Protein AF-A0A349LNT1-F1 (afdb_monomer_lite)

Structure (mmCIF, N/CA/C/O backbone):
data_AF-A0A349LNT1-F1
#
_entry.id   AF-A0A349LNT1-F1
#
loop_
_atom_site.group_PDB
_atom_site.id
_atom_site.type_symbol
_atom_site.label_atom_id
_atom_site.label_alt_id
_atom_site.label_comp_id
_atom_site.label_asym_id
_atom_site.label_entity_id
_atom_site.label_seq_id
_atom_site.pdbx_PDB_ins_code
_atom_site.Cartn_x
_atom_site.Cartn_y
_atom_site.Cartn_z
_atom_site.occupancy
_atom_site.B_iso_or_equiv
_atom_site.auth_seq_id
_atom_site.auth_comp_id
_atom_site.auth_asym_id
_atom_site.auth_atom_id
_atom_site.pdbx_PDB_model_num
ATOM 1 N N . ARG A 1 1 ? -11.822 18.011 8.344 1.00 81.31 1 ARG A N 1
ATOM 2 C CA . ARG A 1 1 ? -10.876 17.653 7.256 1.00 81.31 1 ARG A CA 1
ATOM 3 C C . ARG A 1 1 ? -10.110 16.408 7.707 1.00 81.31 1 ARG A C 1
ATOM 5 O O . ARG A 1 1 ? -8.961 16.523 8.109 1.00 81.31 1 ARG A O 1
ATOM 12 N N . HIS A 1 2 ? -10.773 15.249 7.694 1.00 93.69 2 HIS A N 1
ATOM 13 C CA . HIS A 1 2 ? -10.317 14.064 8.432 1.00 93.69 2 HIS A CA 1
ATOM 14 C C . HIS A 1 2 ? -9.035 13.418 7.893 1.00 93.69 2 HIS A C 1
ATOM 16 O O . HIS A 1 2 ? -8.327 12.797 8.665 1.00 93.69 2 HIS A O 1
ATOM 22 N N . THR A 1 3 ? -8.726 13.554 6.603 1.00 93.19 3 THR A N 1
ATOM 23 C CA . THR A 1 3 ? -7.533 12.946 5.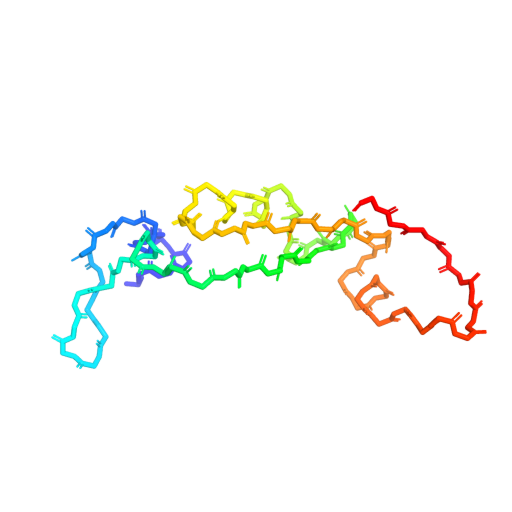994 1.00 93.19 3 THR A CA 1
ATOM 24 C C . THR A 1 3 ? -6.305 13.844 6.182 1.00 93.19 3 THR A C 1
ATOM 26 O O . THR A 1 3 ? -5.813 13.953 7.296 1.00 93.19 3 THR A O 1
ATOM 29 N N . TYR A 1 4 ? -5.863 14.571 5.151 1.00 92.94 4 TYR A N 1
ATOM 30 C CA . TYR A 1 4 ? -4.576 15.284 5.101 1.00 92.94 4 TYR A CA 1
ATOM 31 C C . TYR A 1 4 ? -4.216 16.150 6.318 1.00 92.94 4 TYR A C 1
ATOM 33 O O . TYR A 1 4 ? -3.040 16.284 6.627 1.00 92.94 4 TYR A O 1
ATOM 41 N N . LEU A 1 5 ? -5.196 16.778 6.978 1.00 95.44 5 LEU A N 1
ATOM 42 C CA . LEU A 1 5 ? -4.928 17.699 8.087 1.00 95.44 5 LEU A CA 1
ATOM 43 C C . LEU A 1 5 ? -4.992 17.029 9.465 1.00 95.44 5 LEU A C 1
ATOM 45 O O . LEU A 1 5 ? -4.266 17.424 10.367 1.00 95.44 5 LEU A O 1
ATOM 49 N N . GLN A 1 6 ? -5.916 16.086 9.657 1.00 97.38 6 GLN A N 1
ATOM 50 C CA . GLN A 1 6 ? -6.251 15.548 10.985 1.00 97.38 6 GLN A CA 1
ATOM 51 C C . GLN A 1 6 ? -5.786 14.104 11.182 1.00 97.38 6 GLN A C 1
ATOM 53 O O . GLN A 1 6 ? -5.744 13.636 12.325 1.00 97.38 6 GLN A O 1
ATOM 58 N N . ASP A 1 7 ? -5.476 13.424 10.076 1.00 95.94 7 ASP A N 1
ATOM 59 C CA . ASP A 1 7 ? -5.096 12.018 10.001 1.00 95.94 7 ASP A CA 1
ATOM 60 C C . ASP A 1 7 ? -6.004 11.114 10.851 1.00 95.94 7 ASP A C 1
ATOM 62 O O . ASP A 1 7 ? -5.588 10.245 11.602 1.00 95.94 7 ASP A O 1
ATOM 66 N N . ASP A 1 8 ? -7.308 11.376 10.810 1.00 97.56 8 ASP A N 1
ATOM 67 C CA . ASP A 1 8 ? -8.288 10.737 11.682 1.00 97.56 8 ASP A CA 1
ATOM 68 C C . ASP A 1 8 ? -8.597 9.290 11.269 1.00 97.56 8 ASP A C 1
ATOM 70 O O . ASP A 1 8 ? -9.191 8.560 12.059 1.00 97.56 8 ASP A O 1
ATOM 74 N N . LEU A 1 9 ? -8.197 8.853 10.067 1.00 96.06 9 LEU A N 1
ATOM 75 C CA . LEU A 1 9 ? -8.390 7.467 9.613 1.00 96.06 9 LEU A CA 1
ATOM 76 C C . LEU A 1 9 ? -7.557 6.459 10.416 1.00 96.06 9 LEU A C 1
ATOM 78 O O . LEU A 1 9 ? -7.970 5.307 10.536 1.00 96.06 9 LEU A O 1
ATOM 82 N N . VAL A 1 10 ? -6.432 6.885 11.001 1.00 96.38 10 VAL A N 1
ATOM 83 C CA . VAL A 1 10 ? -5.594 6.025 11.856 1.00 96.38 10 VAL A CA 1
ATOM 84 C C . VAL A 1 10 ? -6.196 5.823 13.250 1.00 96.38 10 VAL A C 1
ATOM 86 O O . VAL A 1 10 ? -5.717 4.989 14.010 1.00 96.38 10 VAL A O 1
ATOM 89 N N . LYS A 1 11 ? -7.245 6.583 13.605 1.00 97.00 11 LYS A N 1
ATOM 90 C CA . LYS A 1 11 ? -7.907 6.550 14.916 1.00 97.00 11 LYS A CA 1
ATOM 91 C C . LYS A 1 11 ? -9.210 5.745 14.810 1.00 97.00 11 LYS A C 1
ATOM 93 O O . LYS A 1 11 ? -10.195 6.267 14.270 1.00 97.00 11 LYS A O 1
ATOM 98 N N . PRO A 1 12 ? -9.274 4.513 15.351 1.00 97.06 12 PRO A N 1
ATOM 99 C CA . PRO A 1 12 ? -10.473 3.684 15.291 1.00 97.06 12 PRO A CA 1
ATOM 100 C C . PRO A 1 12 ? -11.734 4.419 15.762 1.00 97.06 12 PRO A C 1
ATOM 102 O O . PRO A 1 12 ? -11.797 4.985 16.852 1.00 97.06 12 PRO A O 1
ATOM 105 N N . GLY A 1 13 ? -12.757 4.426 14.912 1.00 97.06 13 GLY A N 1
ATOM 106 C CA . GLY A 1 13 ? -14.076 4.993 15.168 1.00 97.06 13 GLY A CA 1
ATOM 107 C C . GLY A 1 13 ? -14.183 6.519 15.122 1.00 97.06 13 GLY A C 1
ATOM 108 O O . GLY A 1 13 ? -15.274 7.038 15.379 1.00 97.06 13 GLY A O 1
ATOM 109 N N . LYS A 1 14 ? -13.105 7.242 14.786 1.00 97.38 14 LYS A N 1
ATOM 110 C CA . LYS A 1 14 ? -13.107 8.712 14.690 1.00 97.38 14 LYS A CA 1
ATOM 111 C C . LYS A 1 14 ? -13.844 9.228 13.455 1.00 97.38 14 LYS A C 1
ATOM 113 O O . LYS A 1 14 ? -14.501 10.265 13.528 1.00 97.38 14 LYS A O 1
ATOM 118 N N . VAL A 1 15 ? -13.741 8.510 12.338 1.00 97.75 15 VAL A N 1
ATOM 119 C CA . VAL A 1 15 ? -14.387 8.860 11.066 1.00 97.75 15 VAL A CA 1
ATOM 120 C C . VAL A 1 15 ? -15.645 8.013 10.881 1.00 97.75 15 VAL A C 1
ATOM 122 O O . VAL A 1 15 ? -15.633 6.810 11.143 1.00 97.75 15 VAL A O 1
ATOM 125 N N . LYS A 1 16 ? -16.732 8.640 10.417 1.00 97.44 16 LYS A N 1
ATOM 126 C CA . LYS A 1 16 ? -17.981 7.965 10.048 1.00 97.44 16 LYS A CA 1
ATOM 127 C C . LYS A 1 16 ? -18.194 8.073 8.538 1.00 97.44 16 LYS A C 1
ATOM 129 O O . LYS A 1 16 ? -18.229 9.185 8.016 1.00 97.44 16 LYS A O 1
ATOM 134 N N . ILE A 1 17 ? -18.341 6.946 7.846 1.00 96.19 17 ILE A N 1
ATOM 135 C CA . ILE A 1 17 ? -18.603 6.879 6.397 1.00 96.19 17 ILE A CA 1
ATOM 136 C C . ILE A 1 17 ? -19.773 5.920 6.183 1.00 96.19 17 ILE A C 1
ATOM 138 O O . ILE A 1 17 ? -19.822 4.867 6.809 1.00 96.19 17 ILE A O 1
ATOM 142 N N . CYS A 1 18 ? -20.741 6.292 5.341 1.00 96.81 18 CYS A N 1
ATOM 143 C CA . CYS A 1 18 ? -21.926 5.467 5.049 1.00 96.81 18 CYS A CA 1
ATOM 144 C C . CYS A 1 18 ? -22.713 5.011 6.295 1.00 96.81 18 CYS A C 1
ATOM 146 O O . CYS A 1 18 ? -23.284 3.930 6.305 1.00 96.81 18 CYS A O 1
ATOM 148 N N . GLY A 1 19 ? -22.744 5.821 7.358 1.00 96.94 19 GLY A N 1
ATOM 149 C CA . GLY A 1 19 ? -23.424 5.444 8.602 1.00 96.94 19 GLY A CA 1
ATOM 150 C C . GLY A 1 19 ? -22.554 4.666 9.596 1.00 96.94 19 GLY A C 1
ATOM 151 O O . GLY A 1 19 ? -22.917 4.596 10.767 1.00 96.94 19 GLY A O 1
ATOM 152 N N . GLU A 1 20 ? -21.371 4.208 9.187 1.00 97.69 20 GLU A N 1
ATOM 153 C CA . GLU A 1 20 ? -20.525 3.298 9.960 1.00 97.69 20 GLU A CA 1
ATOM 154 C C . GLU A 1 20 ? -19.254 3.961 10.487 1.00 97.69 20 GLU A C 1
ATOM 156 O O . GLU A 1 20 ? -18.636 4.799 9.826 1.00 97.69 20 GLU A O 1
ATOM 161 N N . LYS A 1 21 ? -18.853 3.576 11.703 1.00 97.88 21 LYS A N 1
ATOM 162 C CA . LYS A 1 21 ? -17.592 4.011 12.317 1.00 97.88 21 LYS A CA 1
ATOM 163 C C . LYS A 1 21 ? -16.428 3.222 11.718 1.00 97.88 21 LYS A C 1
ATOM 165 O O . LYS A 1 21 ? -16.384 1.999 11.841 1.00 97.88 21 LYS A O 1
ATOM 170 N N . ILE A 1 22 ? -15.478 3.930 11.117 1.00 97.75 22 ILE A N 1
ATOM 171 C CA . ILE A 1 22 ? -14.343 3.330 10.414 1.00 97.75 22 ILE A CA 1
ATOM 172 C C . ILE A 1 22 ? -13.258 2.900 11.390 1.00 97.75 22 ILE A C 1
ATOM 174 O O . ILE A 1 22 ? -12.854 3.663 12.262 1.00 97.75 22 ILE A O 1
ATOM 178 N N . ASP A 1 23 ? -12.777 1.677 11.211 1.00 97.38 23 ASP A N 1
ATOM 179 C CA . ASP A 1 23 ? -11.665 1.092 11.949 1.00 97.38 23 ASP A CA 1
ATOM 180 C C . ASP A 1 23 ? -10.903 0.156 11.003 1.00 97.38 23 ASP A C 1
ATOM 182 O O . ASP A 1 23 ? -11.409 -0.904 10.623 1.00 97.38 23 ASP A O 1
ATOM 186 N N . LEU A 1 24 ? -9.703 0.575 10.590 1.00 96.12 24 LEU A N 1
ATOM 187 C CA . LEU A 1 24 ? -8.853 -0.181 9.665 1.00 96.12 24 LEU A CA 1
ATOM 188 C C . LEU A 1 24 ? -8.399 -1.523 10.263 1.00 96.12 24 LEU A C 1
ATOM 190 O O . LEU A 1 24 ? -8.228 -2.496 9.528 1.00 96.12 24 LEU A O 1
ATOM 194 N N . GLY A 1 25 ? -8.324 -1.623 11.594 1.00 96.12 25 GLY A N 1
ATOM 195 C CA . GLY A 1 25 ? -7.975 -2.854 12.299 1.00 96.12 25 GLY A CA 1
ATOM 196 C C . GLY A 1 25 ? -9.045 -3.946 12.196 1.00 96.12 25 GLY A C 1
ATOM 197 O O . GLY A 1 25 ? -8.769 -5.110 12.489 1.00 96.12 25 GLY A O 1
ATOM 198 N N . LYS A 1 26 ? -10.266 -3.622 11.747 1.00 96.25 26 LYS A N 1
ATOM 199 C CA . LYS A 1 26 ? -11.324 -4.621 11.502 1.00 96.25 26 LYS A CA 1
ATOM 200 C C . LYS A 1 26 ? -11.175 -5.351 10.170 1.00 96.25 26 LYS A C 1
ATOM 202 O O . LYS A 1 26 ? -11.889 -6.329 9.937 1.00 96.25 26 LYS A O 1
ATOM 207 N N . ILE A 1 27 ? -10.270 -4.909 9.301 1.00 95.69 27 ILE A N 1
ATOM 208 C CA . ILE A 1 27 ? -9.997 -5.562 8.023 1.00 95.69 27 ILE A CA 1
ATOM 209 C C . ILE A 1 27 ? -9.235 -6.866 8.296 1.00 95.69 27 ILE A C 1
ATOM 211 O O . ILE A 1 27 ? -8.075 -6.851 8.697 1.00 95.69 27 ILE A O 1
ATOM 215 N N . LYS A 1 28 ? -9.908 -8.006 8.090 1.00 94.00 28 LYS A N 1
ATOM 216 C CA . LYS A 1 28 ? -9.350 -9.353 8.324 1.00 94.00 28 LYS A CA 1
ATOM 217 C C . LYS A 1 28 ? -8.766 -10.012 7.072 1.00 94.00 28 LYS A C 1
ATOM 219 O O . LYS A 1 28 ? -8.145 -11.068 7.176 1.00 94.00 28 LYS A O 1
ATOM 224 N N . CYS A 1 29 ? -9.001 -9.448 5.887 1.00 96.12 29 CYS A N 1
ATOM 225 C CA . CYS A 1 29 ? -8.477 -10.016 4.650 1.00 96.12 29 CYS A CA 1
ATOM 226 C C . CYS A 1 29 ? -6.952 -9.821 4.550 1.00 96.12 29 CYS A C 1
ATOM 228 O O . CYS A 1 29 ? -6.413 -8.875 5.125 1.00 96.12 29 CYS A O 1
ATOM 230 N N . PRO A 1 30 ? -6.237 -10.698 3.822 1.00 96.81 30 PRO A N 1
ATOM 231 C CA . PRO A 1 30 ? -4.844 -10.448 3.474 1.00 96.81 30 PRO A CA 1
ATOM 232 C C . PRO A 1 30 ? -4.705 -9.153 2.668 1.00 96.81 30 PRO A C 1
ATOM 234 O O . PRO A 1 30 ? -5.503 -8.904 1.763 1.00 96.81 30 PRO A O 1
ATOM 237 N N . ALA A 1 31 ? -3.672 -8.366 2.959 1.00 97.12 31 ALA A N 1
ATOM 238 C CA . ALA A 1 31 ? -3.386 -7.120 2.258 1.00 97.12 31 ALA A CA 1
ATOM 239 C C . ALA A 1 31 ? -2.011 -7.179 1.586 1.00 97.12 31 ALA A C 1
ATOM 241 O O . ALA A 1 31 ? -1.026 -7.629 2.175 1.00 97.12 31 ALA A O 1
ATOM 242 N N . TYR A 1 32 ? -1.945 -6.695 0.348 1.00 97.81 32 TYR A N 1
ATOM 243 C CA . TYR A 1 32 ? -0.698 -6.488 -0.377 1.00 97.81 32 TYR A CA 1
ATOM 244 C C . TYR A 1 32 ? -0.461 -4.987 -0.504 1.00 97.81 32 TYR A C 1
ATOM 246 O O . TYR A 1 32 ? -1.235 -4.286 -1.152 1.00 97.81 32 TYR A O 1
ATOM 254 N N . LEU A 1 33 ? 0.601 -4.501 0.122 1.00 97.94 33 LEU A N 1
ATOM 255 C CA . LEU A 1 33 ? 0.979 -3.099 0.133 1.00 97.94 33 LEU A CA 1
ATOM 256 C C . LEU A 1 33 ? 2.211 -2.914 -0.746 1.00 97.94 33 LEU A C 1
ATOM 258 O O . LEU A 1 33 ? 3.188 -3.655 -0.632 1.00 97.94 33 LEU A O 1
ATOM 262 N N . TYR A 1 34 ? 2.154 -1.921 -1.623 1.00 98.31 34 TYR A N 1
ATOM 263 C CA . TYR A 1 34 ? 3.230 -1.593 -2.544 1.00 98.31 34 TYR A CA 1
ATOM 264 C C . TYR A 1 34 ? 3.527 -0.099 -2.500 1.00 98.31 34 TYR A C 1
ATOM 266 O O . TYR A 1 34 ? 2.616 0.726 -2.449 1.00 98.31 34 TYR A O 1
ATOM 274 N N . THR A 1 35 ? 4.806 0.242 -2.593 1.00 98.06 35 THR A N 1
ATOM 275 C CA . THR A 1 35 ? 5.274 1.612 -2.807 1.00 98.06 35 THR A CA 1
ATOM 276 C C . THR A 1 35 ? 6.616 1.604 -3.542 1.00 98.06 35 THR A C 1
ATOM 278 O O . THR A 1 35 ? 7.265 0.562 -3.666 1.00 98.06 35 THR A O 1
ATOM 281 N N . SER A 1 36 ? 7.027 2.763 -4.060 1.00 98.25 36 SER A N 1
ATOM 282 C CA . SER A 1 36 ? 8.300 2.935 -4.761 1.00 98.25 36 SER A CA 1
ATOM 283 C C . SER A 1 36 ? 9.306 3.701 -3.894 1.00 98.25 36 SER A C 1
ATOM 285 O O . SER A 1 36 ? 8.999 4.746 -3.331 1.00 98.25 36 SER A O 1
ATOM 287 N N . GLN A 1 37 ? 10.543 3.213 -3.814 1.00 97.62 37 GLN A N 1
ATOM 288 C CA . GLN A 1 37 ? 11.594 3.707 -2.916 1.00 97.62 37 GLN A CA 1
ATOM 289 C C . GLN A 1 37 ? 11.917 5.202 -3.076 1.00 97.62 37 GLN A C 1
ATOM 291 O O . GLN A 1 37 ? 12.276 5.857 -2.102 1.00 97.62 37 GLN A O 1
ATOM 296 N N . LYS A 1 38 ? 11.823 5.743 -4.296 1.00 97.38 38 LYS A N 1
ATOM 297 C CA . LYS A 1 38 ? 12.099 7.155 -4.621 1.00 97.38 38 LYS A CA 1
ATOM 298 C C . LYS A 1 38 ? 10.818 7.929 -4.948 1.00 97.38 38 LYS A C 1
ATOM 300 O O . LYS A 1 38 ? 10.839 8.853 -5.762 1.00 97.38 38 LYS A O 1
ATOM 305 N N . ASP A 1 39 ? 9.682 7.487 -4.418 1.00 98.12 39 ASP A N 1
ATOM 306 C CA . ASP A 1 39 ? 8.418 8.200 -4.542 1.00 98.12 39 ASP A CA 1
ATOM 307 C C . ASP A 1 39 ? 8.418 9.439 -3.633 1.00 98.12 39 ASP A C 1
ATOM 309 O O . ASP A 1 39 ? 8.523 9.331 -2.414 1.00 98.12 39 ASP A O 1
ATOM 313 N N . HIS A 1 40 ? 8.322 10.623 -4.243 1.00 96.88 40 HIS A N 1
ATOM 314 C CA . HIS A 1 40 ? 8.236 11.899 -3.526 1.00 96.88 40 HIS A CA 1
ATOM 315 C C . HIS A 1 40 ? 6.790 12.352 -3.274 1.00 96.88 40 HIS A C 1
ATOM 317 O O . HIS A 1 40 ? 6.578 13.323 -2.555 1.00 96.88 40 HIS A O 1
ATOM 323 N N . ILE A 1 41 ? 5.803 11.686 -3.879 1.00 97.81 41 ILE A N 1
ATOM 324 C CA . ILE A 1 41 ? 4.375 11.969 -3.696 1.00 97.81 41 ILE A CA 1
ATOM 325 C C . ILE A 1 41 ? 3.845 11.135 -2.527 1.00 97.81 41 ILE A C 1
ATOM 327 O O . ILE A 1 41 ? 3.150 11.661 -1.661 1.00 97.81 41 ILE A O 1
ATOM 331 N N . VAL A 1 42 ? 4.209 9.851 -2.477 1.00 97.31 42 VAL A N 1
ATOM 332 C CA . VAL A 1 42 ? 3.874 8.928 -1.385 1.00 97.31 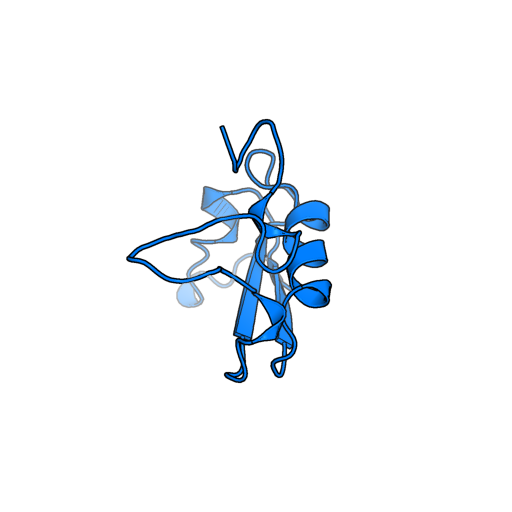42 VAL A CA 1
ATOM 333 C C . VAL A 1 42 ? 5.161 8.300 -0.840 1.00 97.31 42 VAL A C 1
ATOM 335 O O . VAL A 1 42 ? 5.545 7.214 -1.279 1.00 97.31 42 VAL A O 1
ATOM 338 N N . PRO A 1 43 ? 5.849 8.964 0.109 1.00 97.56 43 PRO A N 1
ATOM 339 C CA . PRO A 1 43 ? 7.069 8.435 0.710 1.00 97.56 43 PRO A CA 1
ATOM 340 C C . PRO A 1 43 ? 6.859 7.030 1.282 1.00 97.56 43 PRO A C 1
ATOM 342 O O . PRO A 1 43 ? 5.895 6.775 2.011 1.00 97.56 43 PRO A O 1
ATOM 345 N N . TRP A 1 44 ? 7.767 6.110 0.953 1.00 97.69 44 TRP A N 1
ATOM 346 C CA . TRP A 1 44 ? 7.580 4.688 1.242 1.00 97.69 44 TRP A CA 1
ATOM 347 C C . TRP A 1 44 ? 7.489 4.377 2.739 1.00 97.69 44 TRP A C 1
ATOM 349 O O . TRP A 1 44 ? 6.783 3.447 3.118 1.00 97.69 44 TRP A O 1
ATOM 359 N N . GLN A 1 45 ? 8.152 5.169 3.586 1.00 97.25 45 GLN A N 1
ATOM 360 C CA . GLN A 1 45 ? 8.100 5.030 5.040 1.00 97.25 45 GLN A CA 1
ATOM 361 C C . GLN A 1 45 ? 6.676 5.251 5.558 1.00 97.25 45 GLN A C 1
ATOM 363 O O . GLN A 1 45 ? 6.181 4.454 6.342 1.00 97.25 45 GLN A O 1
ATOM 368 N N . PHE A 1 46 ? 5.973 6.269 5.052 1.00 95.75 46 PHE A N 1
ATOM 369 C CA . PHE A 1 46 ? 4.587 6.538 5.448 1.00 95.75 46 PHE A CA 1
ATOM 370 C C . PHE A 1 46 ? 3.620 5.484 4.909 1.00 95.75 46 PHE A C 1
ATOM 372 O O . PHE A 1 46 ? 2.664 5.116 5.583 1.00 95.75 46 PHE A O 1
ATOM 379 N N . ALA A 1 47 ? 3.881 4.947 3.715 1.00 96.62 47 ALA A N 1
ATOM 380 C CA . ALA A 1 47 ? 3.116 3.814 3.202 1.00 96.62 47 ALA A CA 1
ATOM 381 C C . ALA A 1 47 ? 3.347 2.535 4.031 1.00 96.62 47 ALA A C 1
ATOM 383 O O . ALA A 1 47 ? 2.427 1.734 4.187 1.00 96.62 47 ALA A O 1
ATOM 384 N N . TYR A 1 48 ? 4.554 2.344 4.574 1.00 97.06 48 TYR A N 1
ATOM 385 C CA . TYR A 1 48 ? 4.884 1.208 5.432 1.00 97.06 48 TYR A CA 1
ATOM 386 C C . TYR A 1 48 ? 4.117 1.240 6.760 1.00 97.06 48 TYR A C 1
ATOM 388 O O . TYR A 1 48 ? 3.680 0.186 7.219 1.00 97.06 48 TYR A O 1
ATOM 396 N N . GLU A 1 49 ? 3.843 2.421 7.323 1.00 95.81 49 GLU A N 1
ATOM 397 C CA . GLU A 1 49 ? 3.037 2.565 8.551 1.00 95.81 49 GLU A CA 1
ATOM 398 C C . GLU A 1 49 ? 1.640 1.931 8.434 1.00 95.81 49 GLU A C 1
ATOM 400 O O . GLU A 1 49 ? 1.090 1.427 9.414 1.00 95.81 49 GLU A O 1
ATOM 405 N N . ALA A 1 50 ? 1.072 1.852 7.224 1.00 94.81 50 ALA A N 1
ATOM 406 C CA . ALA A 1 50 ? -0.205 1.174 7.001 1.00 94.81 50 ALA A CA 1
ATOM 407 C C . ALA A 1 50 ? -0.165 -0.323 7.372 1.00 94.81 50 ALA A C 1
ATOM 409 O O . ALA A 1 50 ? -1.201 -0.899 7.708 1.00 94.81 50 ALA A O 1
ATOM 410 N N . THR A 1 51 ? 1.016 -0.953 7.377 1.00 95.50 51 THR A N 1
ATOM 411 C CA . THR A 1 51 ? 1.191 -2.340 7.839 1.00 95.50 51 THR A CA 1
ATOM 412 C C . THR A 1 51 ? 0.915 -2.512 9.335 1.00 95.50 51 THR A C 1
ATOM 414 O O . THR A 1 51 ? 0.587 -3.621 9.753 1.00 95.50 51 THR A O 1
ATOM 417 N N . HIS A 1 52 ? 0.998 -1.436 10.124 1.00 94.25 52 HIS A N 1
ATOM 418 C CA . HIS A 1 52 ? 0.683 -1.422 11.554 1.00 94.25 52 HIS A CA 1
ATOM 419 C C . HIS A 1 52 ? -0.798 -1.129 11.835 1.00 94.25 52 HIS A C 1
ATOM 421 O O . HIS A 1 52 ? -1.286 -1.420 12.923 1.00 94.25 52 HIS A O 1
ATOM 427 N N . LEU A 1 53 ? -1.524 -0.574 10.8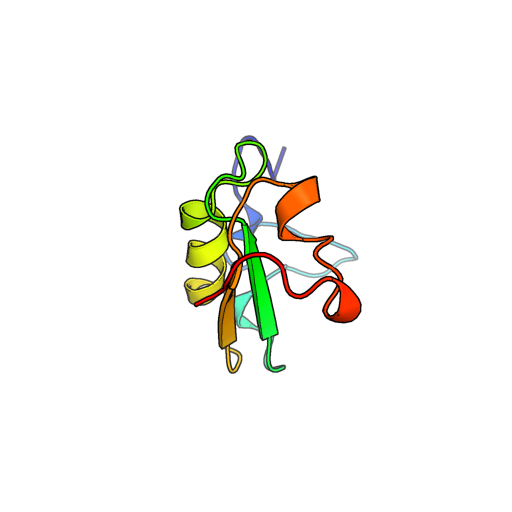58 1.00 95.56 53 LEU A N 1
ATOM 428 C CA . LEU A 1 53 ? -2.950 -0.249 10.978 1.00 95.56 53 LEU A CA 1
ATOM 429 C C . LEU A 1 53 ? -3.865 -1.410 10.563 1.00 95.56 53 LEU A C 1
ATOM 431 O O . LEU A 1 53 ? -5.010 -1.490 11.008 1.00 95.56 53 LEU A O 1
ATOM 435 N N . LEU A 1 54 ? -3.383 -2.290 9.683 1.00 95.94 54 LEU A N 1
ATOM 436 C CA . LEU A 1 54 ? -4.135 -3.428 9.160 1.00 95.94 54 LEU A CA 1
ATOM 437 C C . LEU A 1 54 ? -3.803 -4.697 9.952 1.00 95.94 54 LEU A C 1
ATOM 439 O O . LEU A 1 54 ? -2.656 -5.133 9.964 1.00 95.94 5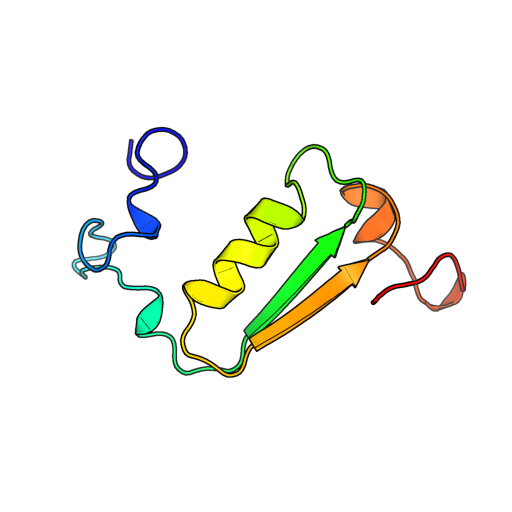4 LEU A O 1
ATOM 443 N N . ASN A 1 55 ? -4.814 -5.340 10.541 1.00 91.69 55 ASN A N 1
ATOM 444 C CA . ASN A 1 55 ? -4.636 -6.577 11.322 1.00 91.69 55 ASN A CA 1
ATOM 445 C C . ASN A 1 55 ? -4.626 -7.864 10.472 1.00 91.69 55 ASN A C 1
ATOM 447 O O . ASN A 1 55 ? -4.456 -8.961 11.006 1.00 91.69 55 ASN A O 1
ATOM 451 N N . GLY A 1 56 ? -4.861 -7.759 9.162 1.00 90.38 56 GLY A N 1
ATOM 452 C CA . GLY A 1 56 ? -4.791 -8.885 8.235 1.00 90.38 56 GLY A CA 1
ATOM 453 C C . GLY A 1 56 ? -3.362 -9.394 8.011 1.00 90.38 56 GLY A C 1
ATOM 454 O O . GLY A 1 56 ? -2.377 -8.806 8.454 1.00 90.38 56 GLY A O 1
ATOM 455 N N . LYS A 1 57 ? -3.224 -10.503 7.272 1.00 94.19 57 LYS A N 1
ATOM 456 C CA . LYS A 1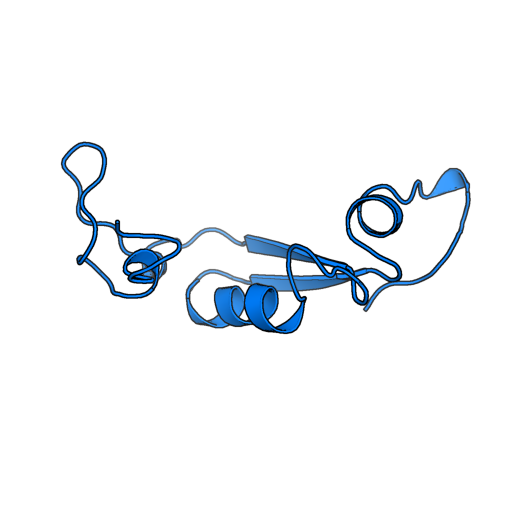 57 ? -1.903 -10.962 6.815 1.00 94.19 57 LYS A CA 1
ATOM 457 C C . LYS A 1 57 ? -1.362 -9.968 5.787 1.00 94.19 57 LYS A C 1
ATOM 459 O O . LYS A 1 57 ? -1.792 -9.981 4.633 1.00 94.19 57 LYS A O 1
ATOM 464 N N . ASN A 1 58 ? -0.410 -9.145 6.208 1.00 95.69 58 ASN A N 1
ATOM 465 C CA . ASN A 1 58 ? 0.172 -8.107 5.369 1.00 95.69 58 ASN A CA 1
ATOM 466 C C . ASN A 1 58 ? 1.398 -8.634 4.614 1.00 95.69 58 ASN A C 1
ATOM 468 O O . ASN A 1 58 ? 2.256 -9.315 5.177 1.00 95.69 58 ASN A O 1
ATOM 472 N N . ARG A 1 59 ? 1.497 -8.286 3.330 1.00 97.69 59 ARG A N 1
ATOM 473 C CA . ARG A 1 59 ? 2.723 -8.375 2.536 1.00 97.69 59 ARG A CA 1
ATOM 474 C C . ARG A 1 59 ? 3.064 -6.980 2.044 1.00 97.69 59 ARG A C 1
ATOM 476 O O . ARG A 1 59 ? 2.289 -6.398 1.296 1.00 97.69 59 ARG A O 1
ATOM 483 N N . PHE A 1 60 ? 4.223 -6.478 2.439 1.00 98.19 60 PHE A N 1
ATOM 484 C CA . PHE A 1 60 ? 4.754 -5.218 1.942 1.00 98.19 60 PHE A CA 1
ATOM 485 C C . PHE A 1 60 ? 5.830 -5.494 0.894 1.00 98.19 60 PHE A C 1
ATOM 487 O O . PHE A 1 60 ? 6.650 -6.387 1.095 1.00 98.19 60 PHE A O 1
ATOM 494 N N . VAL A 1 61 ? 5.808 -4.755 -0.215 1.00 98.38 61 VAL A N 1
ATOM 495 C CA . VAL A 1 61 ? 6.824 -4.827 -1.269 1.00 98.38 61 VAL A CA 1
ATOM 496 C C . VAL A 1 61 ? 7.297 -3.429 -1.637 1.00 98.38 61 VAL A C 1
ATOM 498 O O . VAL A 1 61 ? 6.493 -2.543 -1.938 1.00 98.38 61 VAL A O 1
ATOM 501 N N . LEU A 1 62 ? 8.616 -3.255 -1.657 1.00 98.25 62 LEU A N 1
ATOM 502 C CA . LEU A 1 62 ? 9.270 -1.997 -1.988 1.00 98.25 62 LEU A CA 1
ATOM 503 C C . LEU A 1 62 ? 9.868 -2.073 -3.392 1.00 98.25 62 LEU A C 1
ATOM 505 O O . LEU A 1 62 ? 10.888 -2.722 -3.615 1.00 98.25 62 LEU A O 1
ATOM 509 N N . GLY A 1 63 ? 9.248 -1.390 -4.352 1.00 97.75 63 GLY A N 1
ATOM 510 C CA . GLY A 1 63 ? 9.766 -1.276 -5.712 1.00 97.75 63 GLY A CA 1
ATOM 511 C C . GLY A 1 63 ? 10.865 -0.220 -5.833 1.00 97.75 63 GLY A C 1
ATOM 512 O O . GLY A 1 63 ? 10.851 0.799 -5.149 1.00 97.75 63 GLY A O 1
ATOM 513 N N . ALA A 1 64 ? 11.817 -0.414 -6.739 1.00 97.06 64 ALA A N 1
ATOM 514 C CA . ALA A 1 64 ? 12.788 0.627 -7.074 1.00 97.06 64 ALA A CA 1
ATOM 515 C C . ALA A 1 64 ? 12.174 1.759 -7.931 1.00 97.06 64 ALA A C 1
ATOM 517 O O . ALA A 1 64 ? 11.206 1.553 -8.656 1.00 97.06 64 ALA A O 1
ATOM 518 N N . SER A 1 65 ? 12.840 2.924 -7.966 1.00 97.31 65 SER A N 1
ATOM 519 C CA . SER A 1 65 ? 12.446 4.147 -8.706 1.00 97.31 65 SER A CA 1
ATOM 520 C C . SER A 1 65 ? 11.339 4.976 -8.038 1.00 97.31 65 SER A C 1
ATOM 522 O O . SER A 1 65 ? 11.088 4.802 -6.852 1.00 97.31 65 SER A O 1
ATOM 524 N N . GLY A 1 66 ? 10.805 5.978 -8.744 1.00 96.94 66 GLY A N 1
ATOM 525 C CA . GLY A 1 66 ? 9.824 6.941 -8.220 1.00 96.94 66 GLY A CA 1
ATOM 526 C C . GLY A 1 66 ? 8.382 6.608 -8.593 1.00 96.94 66 GLY A C 1
ATOM 527 O O . GLY A 1 66 ? 8.159 5.634 -9.295 1.00 96.94 66 GLY A O 1
ATOM 528 N N . HIS A 1 67 ? 7.428 7.442 -8.174 1.00 97.50 67 HIS A N 1
ATOM 529 C CA . HIS A 1 67 ? 5.977 7.193 -8.226 1.00 97.50 67 HIS A CA 1
ATOM 530 C C . HIS A 1 67 ? 5.479 6.403 -9.452 1.00 97.50 67 HIS A C 1
ATOM 532 O O . HIS A 1 67 ? 5.050 5.261 -9.332 1.00 97.50 67 HIS A O 1
ATOM 538 N N . ILE A 1 68 ? 5.588 6.983 -10.652 1.00 96.94 68 ILE A N 1
ATOM 539 C CA . ILE A 1 68 ? 5.087 6.363 -11.892 1.00 96.94 68 ILE A CA 1
ATOM 540 C C . ILE A 1 68 ? 6.034 5.269 -12.371 1.00 96.94 68 ILE A C 1
ATOM 542 O O . ILE A 1 68 ? 5.623 4.173 -12.745 1.00 96.94 68 ILE A O 1
ATOM 546 N N . ALA A 1 69 ? 7.325 5.588 -12.392 1.00 95.62 69 ALA A N 1
ATOM 547 C CA . ALA A 1 69 ? 8.307 4.721 -13.001 1.00 95.62 69 ALA A CA 1
ATOM 548 C C . ALA A 1 69 ? 8.429 3.399 -12.230 1.00 95.62 69 ALA A C 1
ATOM 550 O O . ALA A 1 69 ? 8.560 2.358 -12.862 1.00 95.62 69 ALA A O 1
ATOM 551 N N . GLY A 1 70 ? 8.389 3.435 -10.900 1.00 95.50 70 GLY A N 1
ATOM 552 C CA . GLY A 1 70 ? 8.481 2.268 -10.032 1.00 95.50 70 GLY A CA 1
ATOM 553 C C . GLY A 1 70 ? 7.261 1.366 -10.143 1.00 95.50 70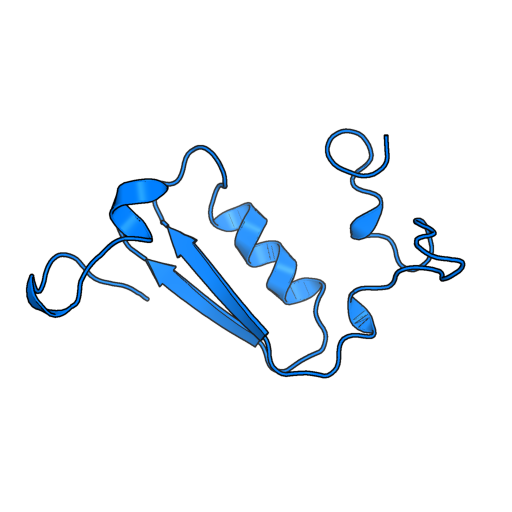 GLY A C 1
ATOM 554 O O . GLY A 1 70 ? 7.437 0.174 -10.400 1.00 95.50 70 GLY A O 1
ATOM 555 N N . VAL A 1 71 ? 6.050 1.928 -10.030 1.00 96.69 71 VAL A N 1
ATOM 556 C CA . VAL A 1 71 ? 4.807 1.137 -10.069 1.00 96.69 71 VAL A CA 1
ATOM 557 C C . VAL A 1 71 ? 4.532 0.556 -11.454 1.00 96.69 71 VAL A C 1
ATOM 559 O O . VAL A 1 71 ? 4.149 -0.605 -11.578 1.00 96.69 71 VAL A O 1
ATOM 562 N N . ILE A 1 72 ? 4.793 1.322 -12.516 1.00 97.19 72 ILE A N 1
ATOM 563 C CA . ILE A 1 72 ? 4.643 0.860 -13.898 1.00 97.19 72 ILE A CA 1
ATOM 564 C C . ILE A 1 72 ? 5.992 0.347 -14.406 1.00 97.19 72 ILE A C 1
ATOM 566 O O . ILE A 1 72 ? 6.669 0.974 -15.225 1.00 97.19 72 ILE A O 1
ATOM 570 N N . ASN A 1 73 ? 6.387 -0.827 -13.911 1.00 96.31 73 ASN A N 1
ATOM 571 C CA . ASN A 1 73 ? 7.609 -1.512 -14.322 1.00 96.31 73 ASN A CA 1
ATOM 572 C C . ASN A 1 73 ? 7.288 -2.872 -14.973 1.00 96.31 73 ASN A C 1
ATOM 574 O O . ASN A 1 73 ? 7.155 -3.873 -14.268 1.00 96.31 73 ASN A O 1
ATOM 578 N N . PRO A 1 74 ? 7.125 -2.933 -16.308 1.00 96.00 74 PRO A N 1
ATOM 579 C CA . PRO A 1 74 ? 6.699 -4.154 -16.982 1.00 96.00 74 PRO A CA 1
ATOM 580 C C . PRO A 1 74 ? 7.773 -5.253 -16.894 1.00 96.00 74 PRO A C 1
ATOM 582 O O . PRO A 1 74 ? 8.931 -4.998 -17.248 1.00 96.00 74 PRO A O 1
ATOM 585 N N . PRO A 1 75 ? 7.401 -6.496 -16.530 1.00 95.69 75 PRO A N 1
ATOM 586 C CA . PRO A 1 75 ? 8.360 -7.581 -16.317 1.00 95.69 75 PRO A CA 1
ATOM 587 C C . PRO A 1 75 ? 9.122 -7.954 -17.594 1.00 95.69 75 PRO A C 1
ATOM 589 O O . PRO A 1 75 ? 10.311 -8.243 -17.535 1.00 95.69 75 PRO A O 1
ATOM 592 N N . ALA A 1 76 ? 8.484 -7.846 -18.766 1.00 97.31 76 ALA A N 1
ATOM 593 C CA . ALA A 1 76 ? 9.107 -8.141 -20.059 1.00 97.31 76 ALA A CA 1
ATOM 594 C C . ALA A 1 76 ? 10.339 -7.271 -20.369 1.00 97.31 76 ALA A C 1
ATOM 596 O O . ALA A 1 76 ? 11.212 -7.684 -21.125 1.00 97.31 76 ALA A O 1
ATOM 597 N N . LYS A 1 77 ? 10.427 -6.062 -19.792 1.00 95.38 77 LYS A N 1
ATOM 598 C CA . LYS A 1 77 ? 11.593 -5.184 -19.977 1.00 95.38 77 LYS A CA 1
ATOM 599 C C . LYS A 1 77 ? 12.743 -5.519 -19.023 1.00 95.38 77 LYS A C 1
ATOM 601 O O . LYS A 1 77 ? 13.822 -4.965 -19.209 1.00 95.38 77 LYS A O 1
ATOM 606 N N . ASN A 1 78 ? 12.502 -6.370 -18.021 1.00 92.56 78 ASN A N 1
ATOM 607 C CA . ASN A 1 78 ? 13.454 -6.826 -17.007 1.00 92.56 78 ASN A CA 1
ATOM 608 C C . ASN A 1 78 ? 14.346 -5.702 -16.446 1.00 92.56 78 ASN A C 1
ATOM 610 O O . ASN A 1 78 ? 15.572 -5.793 -16.430 1.00 92.56 78 ASN A O 1
ATOM 614 N N . LYS A 1 79 ? 13.723 -4.584 -16.052 1.00 93.06 79 LYS A N 1
ATOM 615 C CA . LYS A 1 79 ? 14.427 -3.433 -15.477 1.00 93.06 79 LYS A CA 1
ATOM 616 C C . LYS A 1 79 ? 14.200 -3.377 -13.971 1.00 93.06 79 LYS A C 1
ATOM 618 O O . LYS A 1 79 ? 13.087 -3.600 -13.506 1.00 93.06 79 LYS A O 1
ATOM 623 N N . ARG A 1 80 ? 15.223 -2.919 -13.241 1.00 95.44 80 ARG A N 1
ATOM 624 C CA . ARG A 1 80 ? 15.192 -2.631 -11.793 1.00 95.44 80 ARG A CA 1
ATOM 625 C C . ARG A 1 80 ? 14.982 -3.874 -10.914 1.00 95.44 80 ARG A C 1
ATOM 627 O O . ARG A 1 80 ? 15.216 -4.987 -11.358 1.00 95.44 80 ARG A O 1
ATOM 634 N N . TYR A 1 81 ? 14.631 -3.650 -9.650 1.00 96.12 81 TYR A N 1
ATOM 635 C CA . TYR A 1 81 ? 14.512 -4.653 -8.593 1.00 96.12 81 TYR A CA 1
ATOM 636 C C . TYR A 1 81 ? 13.442 -4.229 -7.571 1.00 96.12 81 TYR A C 1
ATOM 638 O O . TYR A 1 81 ? 12.938 -3.100 -7.620 1.00 96.12 81 TYR A O 1
ATOM 646 N N . TYR A 1 82 ? 13.090 -5.135 -6.661 1.00 97.38 82 TYR A N 1
ATOM 647 C CA . TYR A 1 82 ? 12.198 -4.893 -5.527 1.00 97.38 82 TYR A CA 1
ATOM 648 C C . TYR A 1 82 ? 12.667 -5.692 -4.302 1.00 97.38 82 TYR A C 1
ATOM 650 O O . TYR A 1 82 ? 13.468 -6.618 -4.451 1.00 97.38 82 TYR A O 1
ATOM 658 N N . PHE A 1 83 ? 12.160 -5.328 -3.124 1.00 95.69 83 PHE A N 1
ATOM 659 C CA . PHE A 1 83 ? 12.363 -6.030 -1.853 1.00 95.69 83 PHE A CA 1
ATOM 660 C C . PHE A 1 83 ? 11.026 -6.514 -1.293 1.00 95.69 83 PHE A C 1
ATOM 662 O O . PHE A 1 83 ? 10.029 -5.769 -1.454 1.00 95.69 83 PHE A O 1
#

Sequence (83 aa):
RHTYLQDDLVKPGKVKICGEKIDLGKIKCPAYLYTSQKDHIVPWQFAYEATHLLNGKNRFVLGASGHIAGVINPPAKNKRYYF

Radius of gyration: 15.29 Å; chains: 1; bounding box: 39×29×35 Å

Foldseek 3Di:
DCVPPNVVLLPFQSDDDPNDRHQQQPAAAEDEFEDECAEPPDHVVNSVVVVVRHNYNYDYKYFYDYDPPRVPDDVVVVDGDMD

pLDDT: mean 96.21, std 2.27, range [81.31, 98.38]

Secondary structure (DSSP, 8-state):
-TTTTT-GGGSTTS-EETTEE--GGG--S-EEEEEETT-SSS-HHHHHHHHHH--S-EEEEEESS-HHHHHS--GGG----B-